Protein AF-A0A3M4KF33-F1 (afdb_monomer)

Mean predicted aligned error: 15.15 Å

Nearest PDB structures (foldseek):
  8rms-assembly1_C  TM=2.924E-01  e=6.438E+00  Influenza A virus (A/Zhejiang/DTID-ZJU01/2013(H7N9))

Solvent-accessible surface area (backbone atoms only — not comparable to full-atom values): 8902 Å² total; per-residue (Å²): 143,79,86,82,82,80,78,75,79,82,78,81,77,73,80,77,78,70,79,88,64,75,66,67,61,45,72,37,29,30,44,28,44,34,42,101,87,48,77,48,79,41,70,50,30,78,46,71,71,59,42,52,49,52,42,56,35,38,39,70,75,39,50,72,87,73,27,46,70,43,79,44,82,46,78,46,62,50,94,51,43,72,63,50,51,53,50,20,48,54,44,49,54,49,57,62,70,20,66,82,44,101,49,34,29,57,52,48,34,36,76,69,65,74,45,72,83,79,56,83,90,64,65,76,86,68,79,77,74,78,80,84,84,81,83,85,78,82,90,128

Radius of gyration: 27.41 Å; Cα contacts (8 Å, |Δi|>4): 139; chains: 1; bounding box: 48×82×88 Å

Organism: NCBI:txid192088

Structure (mmCIF, N/CA/C/O backbone):
data_AF-A0A3M4KF33-F1
#
_entry.id   AF-A0A3M4KF33-F1
#
loop_
_atom_site.group_PDB
_atom_site.id
_atom_site.type_symbol
_atom_site.label_atom_id
_atom_site.label_alt_id
_atom_site.label_comp_id
_atom_site.label_asym_id
_atom_site.label_entity_id
_atom_site.label_seq_id
_atom_site.pdbx_PDB_ins_code
_atom_site.Cartn_x
_atom_site.Cartn_y
_atom_site.Cartn_z
_atom_site.occupancy
_atom_site.B_iso_or_equiv
_atom_site.auth_seq_id
_atom_site.auth_comp_id
_atom_site.auth_asym_id
_atom_site.auth_atom_id
_atom_site.pdbx_PDB_model_num
ATOM 1 N N . MET A 1 1 ? 28.035 46.614 -67.527 1.00 44.97 1 MET A N 1
ATOM 2 C CA . MET A 1 1 ? 28.504 45.666 -66.493 1.00 44.97 1 MET A CA 1
ATOM 3 C C . MET A 1 1 ? 27.345 45.396 -65.545 1.00 44.97 1 MET A C 1
ATOM 5 O O . MET A 1 1 ? 26.873 46.342 -64.936 1.00 44.97 1 MET A O 1
ATOM 9 N N . GLN A 1 2 ? 26.842 44.162 -65.471 1.00 47.34 2 GLN A N 1
ATOM 10 C CA . GLN A 1 2 ? 25.855 43.744 -64.465 1.00 47.34 2 GLN A CA 1
ATOM 11 C C . GLN A 1 2 ? 26.484 42.653 -63.585 1.00 47.34 2 GLN A C 1
ATOM 13 O O . GLN A 1 2 ? 27.138 41.766 -64.140 1.00 47.34 2 GLN A O 1
ATOM 18 N N . PRO A 1 3 ? 26.319 42.686 -62.251 1.00 53.03 3 PRO A N 1
ATOM 19 C CA . PRO A 1 3 ? 26.840 41.638 -61.388 1.00 53.03 3 PRO A CA 1
ATOM 20 C C . PRO A 1 3 ? 25.896 40.428 -61.418 1.00 53.03 3 PRO A C 1
ATOM 22 O O . PRO A 1 3 ? 24.706 40.540 -61.123 1.00 53.03 3 PRO A O 1
ATOM 25 N N . LYS A 1 4 ? 26.425 39.254 -61.781 1.00 49.56 4 LYS A N 1
ATOM 26 C CA . LYS A 1 4 ? 25.720 37.974 -61.636 1.00 49.56 4 LYS A CA 1
ATOM 27 C C . LYS A 1 4 ? 25.663 37.616 -60.153 1.00 49.56 4 LYS A C 1
ATOM 29 O O . LYS A 1 4 ? 26.646 37.139 -59.591 1.00 49.56 4 LYS A O 1
ATOM 34 N N . ASN A 1 5 ? 24.512 37.846 -59.534 1.00 51.75 5 ASN A N 1
ATOM 35 C CA . ASN A 1 5 ? 24.226 37.371 -58.190 1.00 51.75 5 ASN A CA 1
ATOM 36 C C . ASN A 1 5 ? 24.017 35.849 -58.268 1.00 51.75 5 ASN A C 1
ATOM 38 O O . ASN A 1 5 ? 23.002 35.384 -58.781 1.00 51.75 5 ASN A O 1
ATOM 42 N N . THR A 1 6 ? 25.027 35.076 -57.867 1.00 51.59 6 THR A N 1
ATOM 43 C CA . THR A 1 6 ? 24.954 33.609 -57.835 1.00 51.59 6 THR A CA 1
ATOM 44 C C . THR A 1 6 ? 24.573 33.203 -56.420 1.00 51.59 6 THR A C 1
ATOM 46 O O . THR A 1 6 ? 25.426 33.102 -55.544 1.00 51.59 6 THR A O 1
ATOM 49 N N . THR A 1 7 ? 23.277 33.028 -56.177 1.00 56.62 7 THR A N 1
ATOM 50 C CA . THR A 1 7 ? 22.774 32.468 -54.921 1.00 56.62 7 THR A CA 1
ATOM 51 C C . THR A 1 7 ? 22.928 30.951 -54.989 1.00 56.62 7 THR A C 1
ATOM 53 O O . THR A 1 7 ? 22.302 30.301 -55.825 1.00 56.62 7 THR A O 1
ATOM 56 N N . ALA A 1 8 ? 23.801 30.384 -54.155 1.00 64.25 8 ALA A N 1
ATOM 57 C CA . ALA A 1 8 ? 23.901 28.935 -54.001 1.00 64.25 8 ALA A CA 1
ATOM 58 C C . ALA A 1 8 ? 22.576 28.373 -53.439 1.00 64.25 8 ALA A C 1
ATOM 60 O O . ALA A 1 8 ? 21.935 29.050 -52.629 1.00 64.25 8 ALA A O 1
ATOM 61 N N . PRO A 1 9 ? 22.142 27.167 -53.853 1.00 59.78 9 PRO A N 1
ATOM 62 C CA . PRO A 1 9 ? 20.933 26.559 -53.312 1.00 59.78 9 PRO A CA 1
ATOM 63 C C . PRO A 1 9 ? 21.110 26.274 -51.811 1.00 59.78 9 PRO A C 1
ATOM 65 O O . PRO A 1 9 ? 22.225 25.970 -51.376 1.00 59.78 9 PRO A O 1
ATOM 68 N N . PRO A 1 10 ? 20.038 26.376 -51.006 1.00 60.50 10 PRO A N 1
ATOM 69 C CA . PRO A 1 10 ? 20.121 26.108 -49.580 1.00 60.50 10 PRO A CA 1
ATOM 70 C C . PRO A 1 10 ? 20.516 24.644 -49.378 1.00 60.50 10 PRO A C 1
ATOM 72 O O . PRO A 1 10 ? 19.883 23.737 -49.918 1.00 60.50 10 PRO A O 1
ATOM 75 N N . VAL A 1 11 ? 21.586 24.423 -48.616 1.00 64.12 11 VAL A N 1
ATOM 76 C CA . VAL A 1 11 ? 21.973 23.088 -48.155 1.00 64.12 11 VAL A CA 1
ATOM 77 C C . VAL A 1 11 ? 20.801 22.542 -47.346 1.00 64.12 11 VAL A C 1
ATOM 79 O O . VAL A 1 11 ? 20.365 23.178 -46.386 1.00 64.12 11 VAL A O 1
ATOM 82 N N . ALA A 1 12 ? 20.266 21.392 -47.753 1.00 61.16 12 ALA A N 1
ATOM 83 C CA . ALA A 1 12 ? 19.265 20.688 -46.972 1.00 61.16 12 ALA A CA 1
ATOM 84 C C . ALA A 1 12 ? 19.880 20.355 -45.605 1.00 61.16 12 ALA A C 1
ATOM 86 O O . ALA A 1 12 ? 20.828 19.578 -45.519 1.00 61.16 12 ALA A O 1
ATOM 87 N N . GLN A 1 13 ? 19.380 20.987 -44.543 1.00 58.91 13 GLN A N 1
ATOM 88 C CA . GLN A 1 13 ? 19.655 20.528 -43.188 1.00 58.91 13 GLN A CA 1
ATOM 89 C C . GLN A 1 13 ? 18.923 19.202 -43.013 1.00 58.91 13 GLN A C 1
ATOM 91 O O . GLN A 1 13 ? 17.691 19.172 -42.999 1.00 58.91 13 GLN A O 1
ATOM 96 N N . GLU A 1 14 ? 19.670 18.106 -42.903 1.00 56.94 14 GLU A N 1
ATOM 97 C CA . GLU A 1 14 ? 19.087 16.864 -42.411 1.00 56.94 14 GLU A CA 1
ATOM 98 C C . GLU A 1 14 ? 18.581 17.106 -40.980 1.00 56.94 14 GLU A C 1
ATOM 100 O O . GLU A 1 14 ? 19.265 17.786 -40.201 1.00 56.94 14 GLU A O 1
ATOM 105 N N . PRO A 1 15 ? 17.376 16.623 -40.620 1.00 52.81 15 PRO A N 1
ATOM 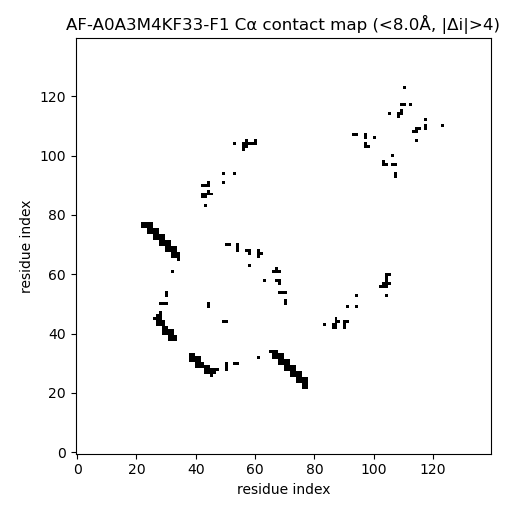106 C CA . PRO A 1 15 ? 16.880 16.771 -39.263 1.00 52.81 15 PRO A CA 1
ATOM 107 C C . PRO A 1 15 ? 17.901 16.133 -38.325 1.00 52.81 15 PRO A C 1
ATOM 109 O O . PRO A 1 15 ? 18.218 14.955 -38.479 1.00 52.81 15 PRO A O 1
ATOM 112 N N . SER A 1 16 ? 18.432 16.899 -37.366 1.00 57.28 16 SER A N 1
ATOM 113 C CA . SER A 1 16 ? 19.257 16.314 -36.312 1.00 57.28 16 SER A CA 1
ATOM 114 C C . SER A 1 16 ? 18.450 15.200 -35.658 1.00 57.28 16 SER A C 1
ATOM 116 O O . SER A 1 16 ? 17.353 15.456 -35.157 1.00 57.28 16 SER A O 1
ATOM 118 N N . GLU A 1 17 ? 18.972 13.973 -35.716 1.00 53.41 17 GLU A N 1
ATOM 119 C CA . GLU A 1 17 ? 18.393 12.825 -35.035 1.00 53.41 17 GLU A CA 1
ATOM 120 C C . GLU A 1 17 ? 18.163 13.219 -33.575 1.00 53.41 17 GLU A C 1
ATOM 122 O O . GLU A 1 17 ? 19.103 13.412 -32.801 1.00 53.41 17 GLU A O 1
ATOM 127 N N . ILE A 1 18 ? 16.893 13.405 -33.209 1.00 56.59 18 ILE A N 1
ATOM 128 C CA . ILE A 1 18 ? 16.492 13.535 -31.812 1.00 56.59 18 ILE A CA 1
ATOM 129 C C . ILE A 1 18 ? 17.071 12.292 -31.134 1.00 56.59 18 ILE A C 1
ATOM 131 O O . ILE A 1 18 ? 16.812 11.195 -31.640 1.00 56.59 18 ILE A O 1
ATOM 135 N N . PRO A 1 19 ? 17.862 12.405 -30.050 1.00 52.97 19 PRO A N 1
ATOM 136 C CA . PRO A 1 19 ? 18.398 11.234 -29.379 1.00 52.97 19 PRO A CA 1
ATOM 137 C C . PRO A 1 19 ? 17.236 10.311 -29.006 1.00 52.97 19 PRO A C 1
ATOM 139 O O . PRO A 1 19 ? 16.489 10.575 -28.066 1.00 52.97 19 PRO A O 1
ATOM 142 N N . ASN A 1 20 ? 17.056 9.234 -29.772 1.00 50.56 20 ASN A N 1
ATOM 143 C CA . ASN A 1 20 ? 15.999 8.240 -29.601 1.00 50.56 20 ASN A CA 1
ATOM 144 C C . ASN A 1 20 ? 16.350 7.312 -28.434 1.00 50.56 20 ASN A C 1
ATOM 146 O O . ASN A 1 20 ? 16.439 6.093 -28.551 1.00 50.56 20 ASN A O 1
ATOM 150 N N . LYS A 1 21 ? 16.565 7.908 -27.270 1.00 48.72 21 LYS A N 1
ATOM 151 C CA . LYS A 1 21 ? 16.423 7.237 -25.993 1.00 48.72 21 LYS A CA 1
ATOM 152 C C . LYS A 1 21 ? 15.461 8.086 -25.196 1.00 48.72 21 LYS A C 1
ATOM 154 O O . LYS A 1 21 ? 15.871 8.820 -24.310 1.00 48.72 21 LYS A O 1
ATOM 159 N N . ILE A 1 22 ? 14.174 7.982 -25.528 1.00 48.69 22 ILE A N 1
ATOM 160 C CA . ILE A 1 22 ? 13.151 8.185 -24.505 1.00 48.69 22 ILE A CA 1
ATOM 161 C C . ILE A 1 22 ? 13.512 7.140 -23.442 1.00 48.69 22 ILE A C 1
ATOM 163 O O . ILE A 1 22 ? 13.442 5.944 -23.755 1.00 48.69 22 ILE A O 1
ATOM 167 N N . PRO A 1 23 ? 14.010 7.532 -22.254 1.00 54.72 23 PRO A N 1
ATOM 168 C CA . PRO A 1 23 ? 14.230 6.552 -21.209 1.00 54.72 23 PRO A CA 1
ATO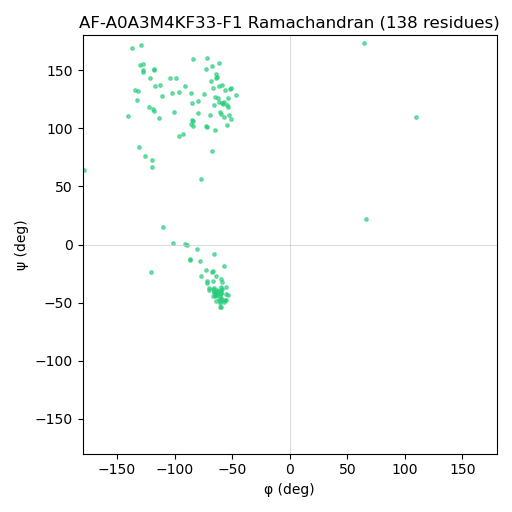M 169 C C . PRO A 1 23 ? 12.886 5.863 -20.995 1.00 54.72 23 PRO A C 1
ATOM 171 O O . PRO A 1 23 ? 11.842 6.514 -21.033 1.00 54.72 23 PRO A O 1
ATOM 174 N N . SER A 1 24 ? 12.885 4.531 -20.926 1.00 59.47 24 SER A N 1
ATOM 175 C CA . SER A 1 24 ? 11.653 3.748 -20.860 1.00 59.47 24 SER A CA 1
ATOM 176 C C . SER A 1 24 ? 10.958 4.019 -19.524 1.00 59.47 24 SER A C 1
ATOM 178 O O . SER A 1 24 ? 11.128 3.261 -18.565 1.00 59.47 24 SER A O 1
ATOM 180 N N . ALA A 1 25 ? 10.237 5.132 -19.446 1.00 71.31 25 ALA A N 1
ATOM 181 C CA . ALA A 1 25 ? 9.488 5.529 -18.280 1.00 71.31 25 ALA A CA 1
ATOM 182 C C . ALA A 1 25 ? 8.358 4.522 -18.088 1.00 71.31 25 ALA A C 1
ATOM 184 O O . ALA A 1 25 ? 7.684 4.126 -19.043 1.00 71.31 25 ALA A O 1
ATOM 185 N N . P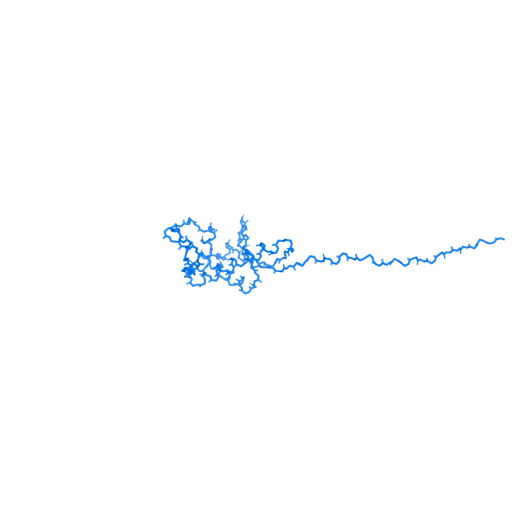HE A 1 26 ? 8.162 4.080 -16.852 1.00 83.31 26 PHE A N 1
ATOM 186 C CA . PHE A 1 26 ? 7.065 3.186 -16.506 1.00 83.31 26 PHE A CA 1
ATOM 187 C C . PHE A 1 26 ? 6.138 3.859 -15.499 1.00 83.31 26 PHE A C 1
ATOM 189 O O . PHE A 1 26 ? 6.555 4.703 -14.702 1.00 83.31 26 PHE A O 1
ATOM 196 N N . ILE A 1 27 ? 4.863 3.478 -15.558 1.00 89.00 27 ILE A N 1
ATOM 197 C CA . ILE A 1 27 ? 3.832 3.986 -14.658 1.00 89.00 27 ILE A CA 1
ATOM 198 C C . ILE A 1 27 ? 3.741 3.084 -13.432 1.00 89.00 27 ILE A C 1
ATOM 200 O O . ILE A 1 27 ? 3.728 1.858 -13.543 1.00 89.00 27 ILE A O 1
ATOM 204 N N . TYR A 1 28 ? 3.637 3.701 -12.264 1.00 92.31 28 TYR A N 1
ATOM 205 C CA . TYR A 1 28 ? 3.348 3.032 -11.007 1.00 92.31 28 TYR A CA 1
ATOM 206 C C . TYR A 1 28 ? 2.325 3.825 -10.204 1.00 92.31 28 TYR A C 1
ATOM 208 O O . TYR A 1 28 ? 1.999 4.965 -10.530 1.00 92.31 28 TYR A O 1
ATOM 216 N N . TYR A 1 29 ? 1.820 3.210 -9.145 1.00 95.12 29 TYR A N 1
ATOM 217 C CA . TYR A 1 29 ? 0.861 3.811 -8.239 1.00 95.12 29 TYR A CA 1
ATOM 218 C C . TYR A 1 29 ? 1.431 3.910 -6.827 1.00 95.12 29 TYR A C 1
ATOM 220 O O . TYR A 1 29 ? 2.239 3.072 -6.419 1.00 95.12 29 TYR A O 1
ATOM 228 N N . THR A 1 30 ? 0.976 4.901 -6.069 1.00 95.38 30 THR A N 1
ATOM 229 C CA . THR A 1 30 ? 1.131 4.958 -4.608 1.00 95.38 30 THR A CA 1
ATOM 230 C C . THR A 1 30 ? -0.231 5.181 -3.968 1.00 95.38 30 THR A C 1
ATOM 232 O O . THR A 1 30 ? -1.149 5.699 -4.608 1.00 95.38 30 THR A O 1
ATOM 235 N N . VAL A 1 31 ? -0.371 4.766 -2.711 1.00 95.69 31 VAL A N 1
ATOM 236 C CA . VAL A 1 31 ? -1.520 5.120 -1.873 1.00 95.69 31 VAL A CA 1
ATOM 237 C C . VAL A 1 31 ? -1.001 6.010 -0.757 1.00 95.69 31 VAL A C 1
ATOM 239 O O . VAL A 1 31 ? -0.259 5.553 0.110 1.00 95.69 31 VAL A O 1
ATOM 242 N N . ASP A 1 32 ? -1.349 7.287 -0.828 1.00 92.94 32 ASP A N 1
ATOM 243 C CA . ASP A 1 32 ? -0.902 8.314 0.102 1.00 92.94 32 ASP A CA 1
ATOM 244 C C . ASP A 1 32 ? -1.985 8.572 1.150 1.00 92.94 32 ASP A C 1
ATOM 246 O O . ASP A 1 32 ? -3.171 8.607 0.821 1.00 92.94 32 ASP A O 1
ATOM 250 N N . VAL A 1 33 ? -1.572 8.831 2.389 1.00 89.50 33 VAL A N 1
ATOM 251 C CA . VAL A 1 33 ? -2.456 9.328 3.451 1.00 89.50 33 VAL A CA 1
ATOM 252 C C . VAL A 1 33 ? -2.067 10.766 3.757 1.00 89.50 33 VAL A C 1
ATOM 254 O O . VAL A 1 33 ? -0.893 11.080 3.983 1.00 89.50 33 VAL A O 1
ATOM 257 N N . ARG A 1 34 ? -3.051 11.660 3.736 1.00 86.12 34 ARG A N 1
ATOM 258 C CA . ARG A 1 34 ? -2.865 13.092 3.941 1.00 86.12 34 ARG A CA 1
ATOM 259 C C . ARG A 1 34 ? -3.677 13.591 5.118 1.00 86.12 34 ARG A C 1
ATOM 261 O O . ARG A 1 34 ? -4.817 13.195 5.337 1.00 86.12 34 ARG A O 1
ATOM 268 N N . THR A 1 35 ? -3.072 14.525 5.828 1.00 79.75 35 THR A N 1
ATOM 269 C CA . THR A 1 35 ? -3.716 15.426 6.776 1.00 79.75 35 THR A CA 1
ATOM 270 C C . THR A 1 35 ? -3.288 16.854 6.432 1.00 79.75 35 THR A C 1
ATOM 272 O O . THR A 1 35 ? -2.367 17.038 5.629 1.00 79.75 35 THR A O 1
ATOM 275 N N . PRO A 1 36 ? -3.879 17.885 7.056 1.00 71.69 36 PRO A N 1
ATOM 276 C CA . PRO A 1 36 ? -3.425 19.264 6.871 1.00 71.69 36 PRO A CA 1
ATOM 277 C C . PRO A 1 36 ? -1.946 19.506 7.222 1.00 71.69 36 PRO A C 1
ATOM 279 O O . PRO A 1 36 ? -1.387 20.515 6.807 1.00 71.69 36 PRO A O 1
ATOM 282 N N . VAL A 1 37 ? -1.315 18.610 7.992 1.00 68.31 37 VAL A N 1
ATOM 283 C CA . VAL A 1 37 ? 0.038 18.809 8.545 1.00 68.31 37 VAL A CA 1
ATOM 284 C C . VAL A 1 37 ? 1.028 17.734 8.081 1.00 68.31 37 VAL A C 1
ATOM 286 O O . VAL A 1 37 ? 2.232 17.968 8.060 1.00 68.31 37 VAL A O 1
ATOM 289 N N . ILE A 1 38 ? 0.546 16.551 7.691 1.00 69.19 38 ILE A N 1
ATOM 290 C CA . ILE A 1 38 ? 1.376 15.383 7.374 1.00 69.19 38 ILE A CA 1
ATOM 291 C C . ILE A 1 38 ? 0.936 14.789 6.037 1.00 69.19 38 ILE A C 1
ATOM 293 O O . ILE A 1 38 ? -0.246 14.519 5.827 1.00 69.19 38 ILE A O 1
ATOM 297 N N . ARG A 1 39 ? 1.908 14.516 5.161 1.00 77.94 39 ARG A N 1
ATOM 298 C CA . ARG A 1 39 ? 1.729 13.687 3.966 1.00 77.94 39 ARG A CA 1
ATOM 299 C C . ARG A 1 39 ? 2.621 12.460 4.064 1.00 77.94 39 ARG A C 1
ATOM 301 O O . ARG A 1 39 ? 3.842 12.570 4.000 1.00 77.94 39 ARG A O 1
ATOM 308 N N . GLN A 1 40 ? 2.001 11.296 4.155 1.00 81.75 40 GLN A N 1
ATOM 309 C CA . GLN A 1 40 ? 2.687 10.015 4.138 1.00 81.75 40 GLN A CA 1
ATOM 310 C C . GLN A 1 40 ? 2.563 9.412 2.742 1.00 81.75 40 GLN A C 1
ATOM 312 O O . GLN A 1 40 ? 1.463 9.113 2.282 1.00 81.75 40 GLN A O 1
ATOM 317 N N . THR A 1 41 ? 3.697 9.294 2.051 1.00 83.19 41 THR A N 1
ATOM 318 C CA . THR A 1 41 ? 3.740 8.736 0.693 1.00 83.19 41 THR A CA 1
ATOM 319 C C . THR A 1 41 ? 3.840 7.218 0.765 1.00 83.19 41 THR A C 1
ATOM 321 O O . THR A 1 41 ? 4.680 6.687 1.494 1.00 83.19 41 THR A O 1
ATOM 324 N N . GLY A 1 42 ? 2.984 6.528 0.014 1.00 84.62 42 GLY A N 1
ATOM 325 C CA . GLY A 1 42 ? 2.953 5.068 -0.013 1.00 84.62 42 GLY A CA 1
ATOM 326 C C . GLY A 1 42 ? 4.149 4.440 -0.735 1.00 84.62 42 GLY A C 1
ATOM 327 O O . GLY A 1 42 ? 4.822 5.065 -1.556 1.00 84.62 42 GLY A O 1
ATOM 328 N N . LEU A 1 43 ? 4.389 3.157 -0.460 1.00 92.00 43 LEU A N 1
ATOM 329 C CA . LEU A 1 43 ? 5.329 2.343 -1.230 1.00 92.00 43 LEU A CA 1
ATOM 330 C C . LEU A 1 43 ? 4.810 2.110 -2.662 1.00 92.00 43 LEU A C 1
ATOM 332 O O . LEU A 1 43 ? 3.597 2.111 -2.889 1.00 92.00 43 LEU A O 1
ATOM 336 N N . PRO A 1 44 ? 5.706 1.886 -3.639 1.00 94.38 44 PRO A N 1
ATOM 337 C CA . PRO A 1 44 ? 5.308 1.706 -5.028 1.00 94.38 44 PRO A CA 1
ATOM 338 C C . PRO A 1 44 ? 4.447 0.456 -5.246 1.00 94.38 44 PRO A C 1
ATOM 340 O O . PRO A 1 44 ? 4.693 -0.599 -4.658 1.00 94.38 44 PRO A O 1
ATOM 343 N N . ILE A 1 45 ? 3.469 0.567 -6.144 1.00 95.56 45 ILE A N 1
ATOM 344 C CA . ILE A 1 45 ? 2.563 -0.505 -6.564 1.00 95.56 45 ILE A CA 1
ATOM 345 C C . ILE A 1 45 ? 2.496 -0.518 -8.093 1.00 95.56 45 ILE A C 1
ATOM 347 O O . ILE A 1 45 ? 2.147 0.478 -8.717 1.00 95.56 45 ILE A O 1
ATOM 351 N N . LEU A 1 46 ? 2.796 -1.656 -8.717 1.00 94.25 46 LEU A N 1
ATOM 352 C CA . LEU A 1 46 ? 2.784 -1.786 -10.183 1.00 94.25 46 LEU A CA 1
ATOM 353 C C . LEU A 1 46 ? 1.405 -2.150 -10.759 1.00 94.25 46 LEU A C 1
ATOM 355 O O . LEU A 1 46 ? 1.193 -2.056 -11.963 1.00 94.25 46 LEU A O 1
ATOM 359 N N . VAL A 1 47 ? 0.457 -2.566 -9.914 1.00 93.88 47 VAL A N 1
ATOM 360 C CA . VAL A 1 47 ? -0.866 -3.048 -10.335 1.00 93.88 47 VAL A CA 1
ATOM 361 C C . VAL A 1 47 ? -1.960 -2.157 -9.754 1.00 93.88 47 VAL A C 1
ATOM 363 O O . VAL A 1 47 ? -2.157 -2.125 -8.542 1.00 93.88 47 VAL A O 1
ATOM 366 N N . LYS A 1 48 ? -2.728 -1.483 -10.619 1.00 95.12 48 LYS A N 1
ATOM 367 C CA . LYS A 1 48 ? -3.790 -0.551 -10.200 1.00 95.12 48 LYS A CA 1
ATOM 368 C C . LYS A 1 48 ? -4.819 -1.189 -9.262 1.00 95.12 48 LYS A C 1
ATOM 370 O O . LYS A 1 48 ? -5.199 -0.572 -8.277 1.00 95.12 48 LYS A O 1
ATOM 375 N N . ALA A 1 49 ? -5.248 -2.421 -9.544 1.00 96.38 49 ALA A N 1
ATOM 376 C CA . ALA A 1 49 ? -6.219 -3.128 -8.705 1.00 96.38 49 ALA A CA 1
ATOM 377 C C . ALA A 1 49 ? -5.719 -3.309 -7.260 1.00 96.38 49 ALA A C 1
ATOM 379 O O . ALA A 1 49 ? -6.487 -3.146 -6.320 1.00 96.38 49 ALA A O 1
ATOM 380 N N . LEU A 1 50 ? -4.418 -3.554 -7.084 1.00 96.56 50 LEU A N 1
ATOM 381 C CA . LEU A 1 50 ? -3.807 -3.685 -5.764 1.00 96.56 50 LEU A CA 1
ATOM 382 C C . LEU A 1 50 ? -3.714 -2.336 -5.034 1.00 96.56 50 LEU A C 1
ATOM 384 O O . LEU A 1 50 ? -3.875 -2.278 -3.821 1.00 96.56 50 LEU A O 1
ATOM 388 N N . ALA A 1 51 ? -3.509 -1.239 -5.772 1.00 97.19 51 ALA A N 1
ATOM 389 C CA . ALA A 1 51 ? -3.564 0.107 -5.202 1.00 97.19 51 ALA A CA 1
ATOM 390 C C . ALA A 1 51 ? -4.981 0.470 -4.732 1.00 97.19 51 ALA A C 1
ATOM 392 O O . ALA A 1 51 ? -5.134 1.085 -3.683 1.00 97.19 51 ALA A O 1
ATOM 393 N N . VAL A 1 52 ? -6.017 0.057 -5.472 1.00 97.81 52 VAL A N 1
ATOM 394 C CA . VAL A 1 52 ? -7.421 0.225 -5.053 1.00 97.81 52 VAL A CA 1
ATOM 395 C C . VAL A 1 52 ? -7.713 -0.568 -3.785 1.00 97.81 52 VAL A C 1
ATOM 397 O O . VAL A 1 52 ? -8.340 -0.050 -2.869 1.00 97.81 52 VAL A O 1
ATOM 400 N N . GLU A 1 53 ? -7.230 -1.801 -3.704 1.00 96.94 53 GLU A N 1
ATOM 401 C CA . GLU A 1 53 ? -7.401 -2.633 -2.518 1.00 96.94 53 GLU A CA 1
ATOM 402 C C . GLU A 1 53 ? -6.758 -2.008 -1.275 1.00 96.94 53 GLU A C 1
ATOM 404 O O . GLU A 1 53 ? -7.419 -1.858 -0.248 1.00 96.94 53 GLU A O 1
ATOM 409 N N . LEU A 1 54 ? -5.500 -1.564 -1.387 1.00 96.75 54 LEU A N 1
ATOM 410 C CA . LEU A 1 54 ? -4.820 -0.883 -0.288 1.00 96.75 54 LEU A CA 1
ATOM 411 C C . LEU A 1 54 ? -5.515 0.436 0.076 1.00 96.75 54 LEU A C 1
ATOM 413 O O . LEU A 1 54 ? -5.650 0.748 1.254 1.00 96.75 54 LEU A O 1
ATOM 417 N N . TYR A 1 55 ? -5.999 1.193 -0.911 1.00 96.88 55 TYR A N 1
ATOM 418 C CA . TYR A 1 55 ? -6.801 2.392 -0.669 1.00 96.88 55 TYR A CA 1
ATOM 419 C C . TYR A 1 55 ? -8.036 2.088 0.182 1.00 96.88 55 TYR A C 1
ATOM 421 O O . TYR A 1 55 ? -8.277 2.790 1.161 1.00 96.88 55 TYR A O 1
ATOM 429 N N . LEU A 1 56 ? -8.794 1.038 -0.142 1.00 96.50 56 LEU A N 1
ATOM 430 C CA . LEU A 1 56 ? -9.988 0.671 0.621 1.00 96.50 56 LEU A CA 1
ATOM 431 C C . LEU A 1 56 ? -9.626 0.250 2.048 1.00 96.50 56 LEU A C 1
ATOM 433 O O . LEU A 1 56 ? -10.255 0.717 2.995 1.00 96.50 56 LEU A O 1
ATOM 437 N N . ALA A 1 57 ? -8.57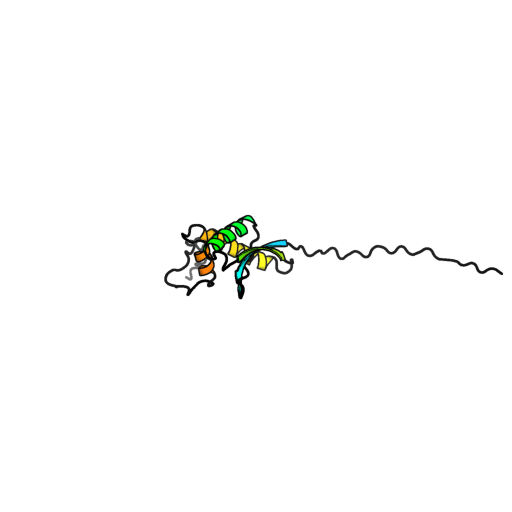9 -0.564 2.202 1.00 95.25 57 ALA A N 1
ATOM 438 C CA . ALA A 1 57 ? -8.091 -1.002 3.505 1.00 95.25 57 ALA A CA 1
ATOM 439 C C . ALA A 1 57 ? -7.654 0.180 4.388 1.00 95.25 57 ALA A C 1
ATOM 441 O O . ALA A 1 57 ? -8.044 0.259 5.550 1.00 95.25 57 ALA A O 1
ATOM 442 N N . LEU A 1 58 ? -6.888 1.126 3.837 1.00 93.00 58 LEU A N 1
ATOM 443 C CA . LEU A 1 58 ? -6.428 2.309 4.569 1.00 93.00 58 LEU A CA 1
ATOM 444 C C . LEU A 1 58 ? -7.552 3.317 4.829 1.00 93.00 58 LEU A C 1
ATOM 446 O O . LEU A 1 58 ? -7.533 3.982 5.859 1.00 93.00 58 LEU A O 1
ATOM 450 N N . SER A 1 59 ? -8.549 3.423 3.948 1.00 93.88 59 SER A N 1
ATOM 451 C CA . SER A 1 59 ? -9.670 4.360 4.133 1.00 93.88 59 SER A CA 1
ATOM 452 C C . SER A 1 59 ? -10.529 4.031 5.358 1.00 93.88 59 SER A C 1
ATOM 454 O O . SER A 1 59 ? -11.133 4.931 5.936 1.00 93.88 59 SER A O 1
ATOM 456 N N . VAL A 1 60 ? -10.571 2.761 5.775 1.00 91.44 60 VAL A N 1
ATOM 457 C CA . VAL A 1 60 ? -11.240 2.342 7.020 1.00 91.44 60 VAL A CA 1
ATOM 458 C C . VAL A 1 60 ? -10.470 2.830 8.251 1.00 91.44 60 VAL A C 1
ATOM 460 O O . VAL A 1 60 ? -11.076 3.280 9.220 1.00 91.44 60 VAL A O 1
ATOM 463 N N . GLU A 1 61 ? -9.139 2.778 8.198 1.00 88.88 61 GLU A N 1
ATOM 464 C CA . GLU A 1 61 ? -8.255 3.196 9.295 1.00 88.88 61 GLU A CA 1
ATOM 465 C C . GLU A 1 61 ? -8.120 4.720 9.400 1.00 88.88 61 GLU A C 1
ATOM 467 O O . GLU A 1 61 ? -7.907 5.269 10.482 1.00 88.88 61 GLU A O 1
ATOM 472 N N . PHE A 1 62 ? -8.289 5.411 8.273 1.00 88.19 62 PHE A N 1
ATOM 473 C CA . PHE A 1 62 ? -8.170 6.857 8.141 1.00 88.19 62 PHE A CA 1
ATOM 474 C C . PHE A 1 62 ? -9.487 7.475 7.649 1.00 88.19 62 PHE A C 1
ATOM 476 O O . PHE A 1 62 ? -9.582 7.907 6.496 1.00 88.19 62 PHE A O 1
ATOM 483 N N . PRO A 1 63 ? -10.520 7.538 8.508 1.00 83.56 63 PRO A N 1
ATOM 484 C CA . PRO A 1 63 ? -11.825 8.036 8.111 1.00 83.56 63 PRO A CA 1
ATOM 485 C C . PRO A 1 63 ? -11.808 9.544 7.822 1.00 83.56 63 PRO A C 1
ATOM 487 O O . PRO A 1 63 ? -11.219 10.359 8.547 1.00 83.56 63 PRO A O 1
ATOM 490 N N . ALA A 1 64 ? -12.538 9.922 6.776 1.00 83.00 64 ALA A N 1
ATOM 491 C CA . ALA A 1 64 ? -12.830 11.311 6.448 1.00 83.00 64 ALA A CA 1
ATOM 492 C C . ALA A 1 64 ? -13.636 12.008 7.574 1.00 83.00 64 ALA A C 1
ATOM 494 O O . ALA A 1 64 ? -14.336 11.343 8.342 1.00 83.00 64 ALA A O 1
ATOM 495 N N . PRO A 1 65 ? -13.580 13.351 7.690 1.00 81.56 65 PRO A N 1
ATOM 496 C CA . PRO A 1 65 ? -12.807 14.289 6.867 1.00 81.56 65 PRO A CA 1
ATOM 497 C C . PRO A 1 65 ? -11.402 14.574 7.417 1.00 81.56 65 PRO A C 1
ATOM 499 O O . PRO A 1 65 ? -10.679 15.392 6.858 1.00 81.56 65 PRO A O 1
ATOM 502 N N . LYS A 1 66 ? -11.022 13.958 8.544 1.00 80.25 66 LYS A N 1
ATOM 503 C CA . LYS A 1 66 ? -9.744 14.242 9.219 1.00 80.25 66 LYS A CA 1
ATOM 504 C C . LYS A 1 66 ? -8.538 13.804 8.389 1.00 80.25 66 LYS A C 1
ATOM 506 O O . LYS A 1 66 ? -7.478 14.421 8.480 1.00 80.25 66 LYS A O 1
ATOM 511 N N . PHE A 1 67 ? -8.723 12.751 7.605 1.00 86.44 67 PHE A N 1
ATOM 512 C CA . PHE A 1 67 ? -7.714 12.174 6.739 1.00 86.44 67 PHE A CA 1
ATOM 513 C C . PHE A 1 67 ? -8.254 12.062 5.317 1.00 86.44 67 PHE A C 1
ATOM 515 O O . PHE A 1 67 ? -9.448 11.847 5.104 1.00 86.44 67 PHE A O 1
ATOM 522 N N . GLU A 1 68 ? -7.352 12.182 4.353 1.00 90.44 68 GLU A N 1
ATOM 523 C CA . GLU A 1 68 ? -7.621 11.944 2.942 1.00 90.44 68 GLU A CA 1
ATOM 524 C C . GLU A 1 68 ? -6.671 10.850 2.449 1.00 90.44 68 GLU A C 1
ATOM 526 O O . GLU A 1 68 ? -5.450 11.008 2.492 1.00 90.44 68 GLU A O 1
ATOM 531 N N . VAL A 1 69 ? -7.227 9.729 1.991 1.00 93.62 69 VAL A N 1
ATOM 532 C CA . VAL A 1 69 ? -6.459 8.659 1.344 1.00 93.62 69 VAL A CA 1
ATOM 533 C C . VAL A 1 69 ? -6.560 8.859 -0.167 1.00 93.62 69 VAL A C 1
ATOM 535 O O . VAL A 1 69 ? -7.653 9.063 -0.688 1.00 93.62 69 VAL A O 1
ATOM 538 N N . ILE A 1 70 ? -5.439 8.833 -0.890 1.00 94.69 70 ILE A N 1
ATOM 539 C CA . ILE A 1 70 ? -5.403 9.129 -2.330 1.00 94.69 70 ILE A CA 1
ATOM 540 C C . ILE A 1 70 ? -4.563 8.093 -3.060 1.00 94.69 70 ILE A C 1
ATOM 542 O O . ILE A 1 70 ? -3.422 7.835 -2.689 1.00 94.69 70 ILE A O 1
ATOM 546 N N . ILE A 1 71 ? -5.090 7.572 -4.167 1.00 96.25 71 ILE A N 1
ATOM 547 C CA . ILE A 1 71 ? -4.286 6.824 -5.134 1.00 96.25 71 ILE A CA 1
ATOM 548 C C . ILE A 1 71 ? -3.634 7.818 -6.093 1.00 96.25 71 ILE A C 1
ATOM 550 O O . I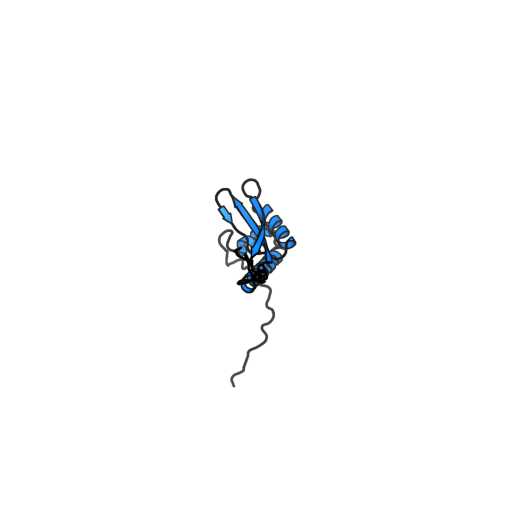LE A 1 71 ? -4.328 8.557 -6.792 1.00 96.25 71 ILE A O 1
ATOM 554 N N . GLN A 1 72 ? -2.309 7.812 -6.167 1.00 94.75 72 GLN A N 1
ATOM 555 C CA . GLN A 1 72 ? -1.562 8.597 -7.145 1.00 94.75 72 GLN A CA 1
ATOM 556 C C . GLN A 1 72 ? -1.043 7.704 -8.265 1.00 94.75 72 GLN A C 1
ATOM 558 O O . GLN A 1 72 ? -0.640 6.573 -8.014 1.00 94.75 72 GLN A O 1
ATOM 563 N N . ALA A 1 73 ? -1.037 8.219 -9.496 1.00 92.62 73 ALA A N 1
ATOM 564 C CA . ALA A 1 73 ? -0.308 7.631 -10.614 1.00 92.62 73 ALA A CA 1
ATOM 565 C C . ALA A 1 73 ? 0.978 8.435 -10.838 1.00 92.62 73 ALA A C 1
ATOM 567 O O . ALA A 1 73 ? 0.942 9.663 -10.919 1.00 92.62 73 ALA A O 1
ATOM 568 N N . CYS A 1 74 ? 2.103 7.740 -10.931 1.00 88.81 74 CYS A N 1
ATOM 569 C CA . CYS A 1 74 ? 3.436 8.317 -11.005 1.00 88.81 74 CYS A CA 1
ATOM 570 C C . CYS A 1 74 ? 4.209 7.712 -12.180 1.00 88.81 74 CYS A C 1
ATOM 572 O O . CYS A 1 74 ? 3.945 6.579 -12.583 1.00 88.81 74 CYS A O 1
ATOM 574 N N . ALA A 1 75 ? 5.182 8.455 -12.705 1.00 86.56 75 ALA A N 1
ATOM 575 C CA . ALA A 1 75 ? 6.131 7.975 -13.703 1.00 86.56 75 ALA A CA 1
ATOM 576 C C . ALA A 1 75 ? 7.532 7.911 -13.082 1.00 86.56 75 ALA A C 1
ATOM 578 O O . ALA A 1 75 ? 7.915 8.820 -12.346 1.00 86.56 75 ALA A O 1
ATOM 579 N N . ALA A 1 76 ? 8.277 6.840 -13.354 1.00 81.88 76 ALA A N 1
ATOM 580 C CA . ALA A 1 76 ? 9.665 6.680 -12.923 1.00 81.88 76 ALA A CA 1
ATOM 581 C C . ALA A 1 76 ? 10.570 6.336 -14.106 1.00 81.88 76 ALA A C 1
ATOM 583 O O . ALA A 1 76 ? 10.136 5.681 -15.057 1.00 81.88 76 ALA A O 1
ATOM 584 N N . ASP A 1 77 ? 11.829 6.763 -14.001 1.00 78.69 77 ASP A N 1
ATOM 585 C CA . ASP A 1 77 ? 12.855 6.531 -15.011 1.00 78.69 77 ASP A CA 1
ATOM 586 C C . ASP A 1 77 ? 13.537 5.164 -14.874 1.00 78.69 77 ASP A C 1
ATOM 588 O O . ASP A 1 77 ? 13.501 4.503 -13.831 1.00 78.69 77 ASP A O 1
ATOM 592 N N . ALA A 1 78 ? 14.156 4.723 -15.970 1.00 66.25 78 ALA A N 1
ATOM 593 C CA . ALA A 1 78 ? 14.668 3.363 -16.116 1.00 66.25 78 ALA A CA 1
ATOM 594 C C . ALA A 1 78 ? 15.929 3.057 -15.286 1.00 66.25 78 ALA A C 1
ATOM 596 O O . ALA A 1 78 ? 16.187 1.879 -15.020 1.00 66.25 78 ALA A O 1
ATOM 597 N N . GLU A 1 79 ? 16.698 4.072 -14.873 1.00 62.72 79 GLU A N 1
ATOM 598 C CA . GLU A 1 79 ? 18.001 3.881 -14.210 1.00 62.72 79 GLU A CA 1
ATOM 599 C C . GLU A 1 79 ? 17.893 3.078 -12.900 1.00 62.72 79 GLU A C 1
ATOM 601 O O . GLU A 1 79 ? 18.765 2.260 -12.611 1.00 62.72 79 GLU A O 1
ATOM 606 N N . ASP A 1 80 ? 16.759 3.165 -12.195 1.00 68.94 80 ASP A N 1
ATOM 607 C CA . ASP A 1 80 ? 16.518 2.464 -10.924 1.00 68.94 80 ASP A CA 1
ATOM 608 C C . ASP A 1 80 ? 15.490 1.324 -11.004 1.00 68.94 80 ASP A C 1
ATOM 610 O O . ASP A 1 80 ? 15.018 0.810 -9.978 1.00 68.94 80 ASP A O 1
ATOM 614 N N . ARG A 1 81 ? 15.144 0.872 -12.215 1.00 81.75 81 ARG A N 1
ATOM 615 C CA . ARG A 1 81 ? 14.026 -0.059 -12.443 1.00 81.75 81 ARG A CA 1
ATOM 616 C C . ARG A 1 81 ? 14.093 -1.335 -11.596 1.00 81.75 81 ARG A C 1
ATOM 618 O O . ARG A 1 81 ? 13.094 -1.720 -11.000 1.00 81.75 81 ARG A O 1
ATOM 625 N N . LYS A 1 82 ? 15.265 -1.967 -11.459 1.00 83.25 82 LYS A N 1
ATOM 626 C CA . LYS A 1 82 ? 15.414 -3.197 -10.647 1.00 83.25 82 LYS A CA 1
ATOM 627 C C . LYS A 1 82 ? 15.178 -2.956 -9.154 1.00 83.25 82 LYS A C 1
ATOM 629 O O . LYS A 1 82 ? 14.564 -3.782 -8.481 1.00 83.25 82 LYS A O 1
ATOM 634 N N . SER A 1 83 ? 15.686 -1.845 -8.621 1.00 83.75 83 SER A N 1
ATOM 635 C CA . SER A 1 83 ? 15.472 -1.464 -7.218 1.00 83.75 83 SER A CA 1
ATOM 636 C C . SER A 1 83 ? 13.996 -1.154 -6.970 1.00 83.75 83 SER A C 1
ATOM 638 O O . SER A 1 83 ? 13.404 -1.584 -5.975 1.00 83.75 83 SER A O 1
ATOM 640 N N . PHE A 1 84 ? 13.374 -0.466 -7.925 1.00 88.25 84 PHE A N 1
ATOM 641 C CA . PHE A 1 84 ? 11.953 -0.176 -7.913 1.00 88.25 84 PHE A CA 1
ATOM 642 C C . PHE A 1 84 ? 11.100 -1.451 -7.916 1.00 88.25 84 PHE A C 1
ATOM 644 O O . PHE A 1 84 ? 10.272 -1.633 -7.025 1.00 88.25 84 PHE A O 1
ATOM 651 N N . GLU A 1 85 ? 11.328 -2.357 -8.868 1.00 90.00 85 GLU A N 1
ATOM 652 C CA . GLU A 1 85 ? 10.588 -3.617 -9.001 1.00 90.00 85 GLU A CA 1
ATOM 653 C C . GLU A 1 85 ? 10.707 -4.473 -7.734 1.00 90.00 85 GLU A C 1
ATOM 655 O O . GLU A 1 85 ? 9.713 -5.038 -7.283 1.00 90.00 85 GLU A O 1
ATOM 660 N N . ARG A 1 86 ? 11.882 -4.500 -7.088 1.00 90.12 86 ARG A N 1
ATOM 661 C CA . ARG A 1 86 ? 12.065 -5.182 -5.795 1.00 90.12 86 ARG A CA 1
ATOM 662 C C . ARG A 1 86 ? 11.190 -4.588 -4.695 1.00 90.12 86 ARG A C 1
ATOM 664 O O . ARG A 1 86 ? 10.544 -5.339 -3.967 1.00 90.12 86 ARG A O 1
ATOM 671 N N . ARG A 1 87 ? 11.156 -3.257 -4.561 1.00 90.94 87 ARG A N 1
ATOM 672 C CA . ARG A 1 87 ? 10.301 -2.582 -3.567 1.00 90.94 87 ARG A CA 1
ATOM 673 C C . ARG A 1 87 ? 8.822 -2.816 -3.856 1.00 90.94 87 ARG A C 1
ATOM 675 O O . ARG A 1 87 ? 8.078 -3.138 -2.936 1.00 90.94 87 ARG A O 1
ATOM 682 N N . ALA A 1 88 ? 8.417 -2.719 -5.120 1.00 92.94 88 ALA A N 1
ATOM 683 C CA . ALA A 1 88 ? 7.039 -2.954 -5.531 1.00 92.94 88 ALA A CA 1
ATOM 684 C C . ALA A 1 88 ? 6.608 -4.415 -5.333 1.00 92.94 88 ALA A C 1
ATOM 686 O O . ALA A 1 88 ? 5.481 -4.662 -4.914 1.00 92.94 88 ALA A O 1
ATOM 687 N N . SER A 1 89 ? 7.502 -5.381 -5.575 1.00 94.56 89 SER A N 1
ATOM 688 C CA . SER A 1 89 ? 7.241 -6.800 -5.310 1.00 94.56 89 SER A CA 1
ATOM 689 C C . SER A 1 89 ? 7.049 -7.059 -3.819 1.00 94.56 89 SER A C 1
ATOM 691 O O . SER A 1 89 ? 6.047 -7.646 -3.436 1.00 94.56 89 SER A O 1
ATOM 693 N N . ARG A 1 90 ? 7.951 -6.553 -2.966 1.00 94.50 90 ARG A N 1
ATOM 694 C CA . ARG A 1 90 ? 7.816 -6.694 -1.506 1.00 94.50 90 ARG A CA 1
ATOM 695 C C . ARG A 1 90 ? 6.531 -6.059 -0.989 1.00 94.50 90 ARG A C 1
ATOM 697 O O . ARG A 1 90 ? 5.855 -6.638 -0.149 1.00 94.50 90 ARG A O 1
ATOM 704 N N . ASN A 1 91 ? 6.189 -4.881 -1.507 1.00 95.50 91 ASN A N 1
ATOM 705 C CA . ASN A 1 91 ? 4.952 -4.207 -1.142 1.00 95.50 91 ASN A CA 1
ATOM 706 C C . ASN A 1 91 ? 3.720 -5.009 -1.584 1.00 95.50 91 ASN A C 1
ATOM 708 O O . ASN A 1 91 ? 2.765 -5.148 -0.829 1.00 95.50 91 ASN A O 1
ATOM 712 N N . LYS A 1 92 ? 3.755 -5.595 -2.787 1.00 96.69 92 LYS A N 1
ATOM 713 C CA . LYS A 1 92 ? 2.692 -6.486 -3.255 1.00 96.69 92 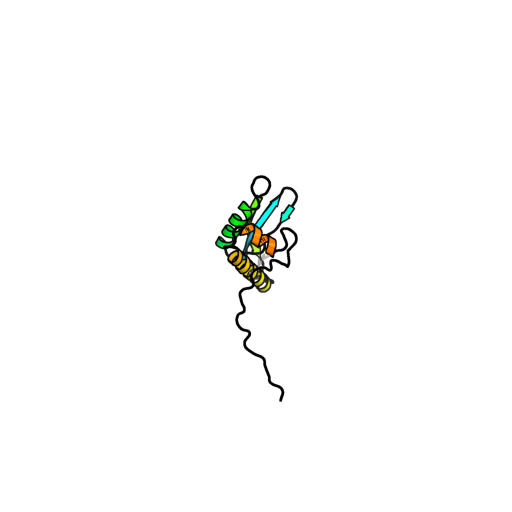LYS A CA 1
ATOM 714 C C . LYS A 1 92 ? 2.491 -7.661 -2.301 1.00 96.69 92 LYS A C 1
ATOM 716 O O . LYS A 1 92 ? 1.354 -7.929 -1.921 1.00 96.69 92 LYS A O 1
ATOM 721 N N . ASP A 1 93 ? 3.571 -8.342 -1.931 1.00 96.50 93 ASP A N 1
ATOM 722 C CA . ASP A 1 93 ? 3.506 -9.502 -1.041 1.00 96.50 93 ASP A CA 1
ATOM 723 C C . ASP A 1 93 ? 2.958 -9.102 0.335 1.00 96.50 93 ASP A C 1
ATOM 725 O O . ASP A 1 93 ? 2.101 -9.795 0.883 1.00 96.50 93 ASP A O 1
ATOM 729 N N . LEU A 1 94 ? 3.366 -7.934 0.842 1.00 95.50 94 LEU A N 1
ATOM 730 C CA . LEU A 1 94 ? 2.850 -7.369 2.084 1.00 95.50 94 LEU A CA 1
ATOM 731 C C . LEU A 1 94 ? 1.334 -7.132 2.018 1.00 95.50 94 LEU A C 1
ATOM 733 O O . LEU A 1 94 ? 0.614 -7.672 2.853 1.00 95.50 94 LEU A O 1
ATOM 737 N N . ILE A 1 95 ? 0.840 -6.401 1.010 1.00 95.88 95 ILE A N 1
ATOM 738 C CA . ILE A 1 95 ? -0.599 -6.119 0.840 1.00 95.88 95 ILE A CA 1
ATOM 739 C C . ILE A 1 95 ? -1.395 -7.427 0.789 1.00 95.88 95 ILE A C 1
ATOM 741 O O . ILE A 1 95 ? -2.382 -7.580 1.506 1.00 95.88 95 ILE A O 1
ATOM 745 N N . ILE A 1 96 ? -0.935 -8.396 -0.010 1.00 95.81 96 ILE A N 1
ATOM 746 C CA . ILE A 1 96 ? -1.602 -9.696 -0.147 1.00 95.81 96 ILE A CA 1
ATOM 747 C C . ILE A 1 96 ? -1.628 -10.442 1.191 1.00 95.81 96 ILE A C 1
ATOM 749 O O . ILE A 1 96 ? -2.665 -10.998 1.548 1.00 95.81 96 ILE A O 1
ATOM 753 N N . SER A 1 97 ? -0.526 -10.430 1.944 1.00 95.50 97 SER A N 1
ATOM 754 C CA . SER A 1 97 ? -0.435 -11.113 3.239 1.00 95.50 97 SER A CA 1
ATOM 755 C C . SER A 1 97 ? -1.344 -10.514 4.321 1.00 95.50 97 SER A C 1
ATOM 757 O O . SER A 1 97 ? -1.696 -11.211 5.268 1.00 95.50 97 SER A O 1
ATOM 759 N N . CYS A 1 98 ? -1.748 -9.247 4.184 1.00 94.31 98 CYS A N 1
ATOM 760 C CA . CYS A 1 98 ? -2.634 -8.566 5.131 1.00 94.31 98 CYS A CA 1
ATOM 761 C C . CYS A 1 98 ? -4.130 -8.784 4.836 1.00 94.31 98 CYS A C 1
ATOM 763 O O . CYS A 1 98 ? -4.959 -8.465 5.683 1.00 94.31 98 CYS A O 1
ATOM 765 N N . ARG A 1 99 ? -4.499 -9.329 3.665 1.00 92.88 99 ARG A N 1
ATOM 766 C CA . ARG A 1 99 ? -5.903 -9.470 3.216 1.00 92.88 99 ARG A CA 1
ATOM 767 C C . ARG A 1 99 ? -6.806 -10.225 4.182 1.00 92.88 99 ARG A C 1
ATOM 769 O O . ARG A 1 99 ? -7.989 -9.921 4.268 1.00 92.88 99 ARG A O 1
ATOM 776 N N . SER A 1 100 ? -6.262 -11.244 4.838 1.00 92.06 100 SER A N 1
ATOM 777 C CA . SER A 1 100 ? -7.004 -12.123 5.741 1.00 92.06 100 SER A CA 1
ATOM 778 C C . SER A 1 100 ? -7.021 -11.633 7.188 1.00 92.06 100 SER A C 1
ATOM 780 O O . SER A 1 100 ? -7.589 -12.315 8.033 1.00 92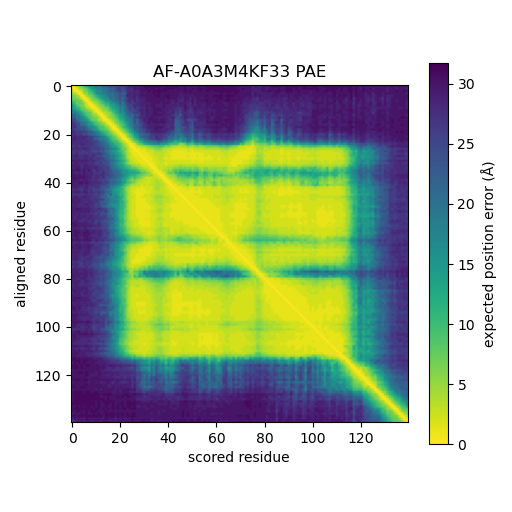.06 100 SER A O 1
ATOM 782 N N . ALA A 1 101 ? -6.373 -10.506 7.496 1.00 93.00 101 ALA A N 1
ATOM 783 C CA . ALA A 1 101 ? -6.426 -9.924 8.830 1.00 93.00 101 ALA A CA 1
ATOM 784 C C . ALA A 1 101 ? -7.799 -9.286 9.082 1.00 93.00 101 ALA A C 1
ATOM 786 O O . ALA A 1 101 ? -8.419 -8.758 8.160 1.00 93.00 101 ALA A O 1
ATOM 787 N N . ASP A 1 102 ? -8.232 -9.248 10.345 1.00 92.38 102 ASP A N 1
ATOM 788 C CA . ASP A 1 102 ? -9.486 -8.586 10.738 1.00 92.38 102 ASP A CA 1
ATOM 789 C C . ASP A 1 102 ? -9.490 -7.093 10.372 1.00 92.38 102 ASP A C 1
ATOM 791 O O . ASP A 1 102 ? -10.524 -6.512 10.043 1.00 92.38 102 ASP A O 1
ATOM 795 N N . ARG A 1 103 ? -8.305 -6.469 10.414 1.00 92.56 103 ARG A N 1
ATOM 796 C CA . ARG A 1 103 ? -8.064 -5.071 10.037 1.00 92.56 103 ARG A CA 1
ATOM 797 C C . ARG A 1 103 ? -6.867 -4.979 9.085 1.00 92.56 103 ARG A C 1
ATOM 799 O O . ARG A 1 103 ? -5.748 -4.713 9.531 1.00 92.56 103 ARG A O 1
ATOM 806 N N . PRO A 1 104 ? -7.072 -5.189 7.771 1.00 94.19 104 PRO A N 1
ATOM 807 C CA . PRO A 1 104 ? -5.978 -5.251 6.799 1.00 94.19 104 PRO A CA 1
ATOM 808 C C . PRO A 1 104 ? -5.130 -3.975 6.735 1.00 94.19 104 PRO A C 1
ATOM 810 O O . PRO A 1 104 ? -3.909 -4.052 6.615 1.00 94.19 104 PRO A O 1
ATOM 813 N N . GLY A 1 105 ? -5.762 -2.799 6.839 1.00 92.06 105 GLY A N 1
ATOM 814 C CA . GLY A 1 105 ? -5.065 -1.511 6.816 1.00 92.06 105 GLY A CA 1
ATOM 815 C C . GLY A 1 105 ? -4.170 -1.315 8.040 1.00 92.06 105 GLY A C 1
ATOM 816 O O . GLY A 1 105 ? -3.017 -0.912 7.897 1.00 92.06 105 GLY A O 1
ATOM 817 N N . TYR A 1 106 ? -4.674 -1.656 9.229 1.00 90.62 106 TYR A N 1
ATOM 818 C CA . TYR A 1 106 ? -3.900 -1.603 10.468 1.00 90.62 106 TYR A CA 1
ATOM 819 C C . TYR A 1 106 ? -2.680 -2.529 10.407 1.00 90.62 106 TYR A C 1
ATOM 821 O O . TYR A 1 106 ? -1.560 -2.081 10.641 1.00 90.62 106 TYR A O 1
ATOM 829 N N . GLU A 1 107 ? -2.885 -3.794 10.028 1.00 92.75 107 GLU A N 1
ATOM 830 C CA . GLU A 1 107 ? -1.815 -4.795 9.939 1.00 92.75 107 GLU A CA 1
ATOM 831 C C . GLU A 1 107 ? -0.721 -4.367 8.949 1.00 92.75 107 GLU A C 1
ATOM 833 O O . GLU A 1 107 ? 0.474 -4.476 9.233 1.00 92.75 107 GLU A O 1
ATOM 838 N N . TYR A 1 108 ? -1.122 -3.817 7.798 1.00 93.25 108 TYR A N 1
ATOM 839 C CA . TYR A 1 108 ? -0.196 -3.278 6.805 1.00 93.25 108 TYR A CA 1
ATOM 840 C C . TYR A 1 108 ? 0.689 -2.165 7.392 1.00 93.25 108 TYR A C 1
ATOM 842 O O . TYR A 1 108 ? 1.911 -2.195 7.234 1.00 93.25 108 TYR A O 1
ATOM 850 N N . LEU A 1 109 ? 0.100 -1.198 8.104 1.00 89.94 109 LEU A N 1
ATOM 851 C CA . LEU A 1 109 ? 0.840 -0.078 8.697 1.00 89.94 109 LEU A CA 1
ATOM 852 C C . LEU A 1 109 ? 1.730 -0.517 9.866 1.00 89.94 109 LEU A C 1
ATOM 854 O O . LEU A 1 109 ? 2.850 -0.018 9.999 1.00 89.94 109 LEU A O 1
ATOM 858 N N . ALA A 1 110 ? 1.262 -1.459 10.689 1.00 88.31 110 ALA A N 1
ATOM 859 C CA . ALA A 1 110 ? 2.027 -2.021 11.799 1.00 88.31 110 ALA A CA 1
ATOM 860 C C . ALA A 1 110 ? 3.306 -2.711 11.298 1.00 88.31 110 ALA A C 1
ATOM 862 O O . ALA A 1 110 ? 4.395 -2.451 11.808 1.00 88.31 110 ALA A O 1
ATOM 863 N N . ARG A 1 111 ? 3.213 -3.502 10.219 1.00 87.56 111 ARG A N 1
ATOM 864 C CA . ARG A 1 111 ? 4.378 -4.157 9.593 1.00 87.56 111 ARG A CA 1
ATOM 865 C C . ARG A 1 111 ? 5.355 -3.188 8.932 1.00 87.56 111 ARG A C 1
ATOM 867 O O . ARG A 1 111 ? 6.532 -3.513 8.793 1.00 87.56 111 ARG A O 1
ATOM 874 N N . LEU A 1 112 ? 4.896 -2.000 8.542 1.00 87.44 112 LEU A N 1
ATOM 875 C CA . LEU A 1 112 ? 5.773 -0.918 8.088 1.00 87.44 112 LEU A CA 1
ATOM 876 C C . LEU A 1 112 ? 6.418 -0.138 9.242 1.00 87.44 112 LEU A C 1
ATOM 878 O O . LEU A 1 112 ? 7.214 0.764 8.981 1.00 87.44 112 LEU A O 1
ATOM 882 N N . GLY A 1 113 ? 6.081 -0.449 10.498 1.00 82.06 113 GLY A N 1
ATOM 883 C CA . GLY A 1 113 ? 6.512 0.321 11.666 1.00 82.06 113 GLY A CA 1
ATOM 884 C C . GLY A 1 113 ? 5.914 1.730 11.701 1.00 82.06 113 GLY A C 1
ATOM 885 O O . GLY A 1 113 ? 6.491 2.631 12.300 1.00 82.06 113 GLY A O 1
ATOM 886 N N . GLN A 1 114 ? 4.789 1.946 11.012 1.00 73.12 114 GLN A N 1
ATOM 887 C CA . GLN A 1 114 ? 4.140 3.252 10.854 1.00 73.12 114 GLN A CA 1
ATOM 888 C C . GLN A 1 114 ? 2.926 3.427 11.780 1.00 73.12 114 GLN A C 1
ATOM 890 O O . GLN A 1 114 ? 2.284 4.475 11.748 1.00 73.12 114 GLN A O 1
ATOM 895 N N . TYR A 1 115 ? 2.614 2.426 12.611 1.00 57.50 115 TYR A N 1
ATOM 896 C CA . TYR A 1 115 ? 1.493 2.457 13.548 1.00 57.50 115 TYR A CA 1
ATOM 897 C C . TYR A 1 115 ? 1.876 1.817 14.890 1.00 57.50 115 TYR A C 1
ATOM 899 O O . TYR A 1 115 ? 2.024 0.601 14.964 1.00 57.50 115 TYR A O 1
ATOM 907 N N . GLY A 1 116 ? 1.993 2.634 15.946 1.00 52.59 116 GLY A N 1
ATOM 908 C CA . GLY A 1 116 ? 2.278 2.178 17.318 1.00 52.59 116 GLY A CA 1
ATOM 909 C C . GLY A 1 116 ? 3.653 1.5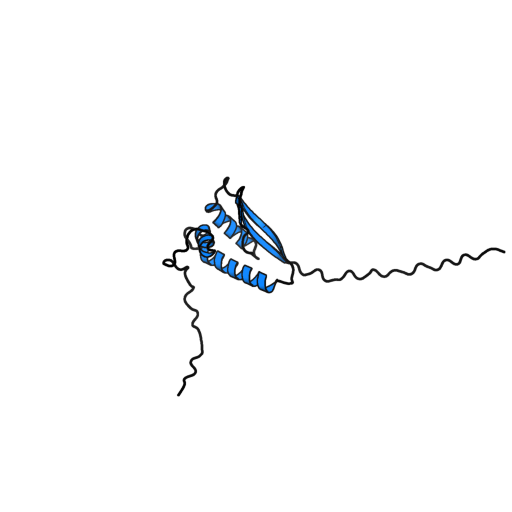21 17.513 1.00 52.59 116 GLY A C 1
ATOM 910 O O . GLY A 1 116 ? 4.405 1.321 16.562 1.00 52.59 116 GLY A O 1
ATOM 911 N N . GLU A 1 117 ? 4.008 1.211 18.765 1.00 43.28 117 GLU A N 1
ATOM 912 C CA . GLU A 1 117 ? 5.190 0.390 19.054 1.00 43.28 117 GLU A CA 1
ATOM 913 C C . GLU A 1 117 ? 4.984 -1.021 18.487 1.00 43.28 117 GLU A C 1
ATOM 915 O O . GLU A 1 117 ? 3.985 -1.679 18.775 1.00 43.28 117 GLU A O 1
ATOM 920 N N . TYR A 1 118 ? 5.940 -1.484 17.681 1.00 47.91 118 TYR A N 1
ATOM 921 C CA . TYR A 1 118 ? 6.025 -2.879 17.265 1.00 47.91 118 TYR A CA 1
ATOM 922 C C . TYR A 1 118 ? 6.187 -3.762 18.513 1.00 47.91 118 TYR A C 1
ATOM 924 O O . TYR A 1 118 ? 7.207 -3.660 19.195 1.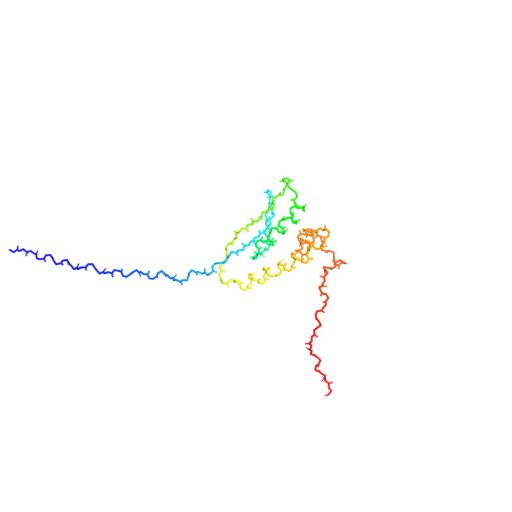00 47.91 118 TYR A O 1
ATOM 932 N N . ASP A 1 119 ? 5.199 -4.610 18.825 1.00 53.97 119 ASP A N 1
ATOM 933 C CA . ASP A 1 119 ? 5.289 -5.582 19.923 1.00 53.97 119 ASP A CA 1
ATOM 934 C C . ASP A 1 119 ? 5.993 -6.861 19.430 1.00 53.97 119 ASP A C 1
ATOM 936 O O . ASP A 1 119 ? 5.388 -7.658 18.708 1.00 53.97 119 ASP A O 1
ATOM 940 N N . PRO A 1 120 ? 7.253 -7.121 19.829 1.00 54.09 120 PRO A N 1
ATOM 941 C CA . PRO A 1 120 ? 7.999 -8.298 19.390 1.00 54.09 120 PRO A CA 1
ATOM 942 C C . PRO A 1 120 ? 7.403 -9.627 19.886 1.00 54.09 120 PRO A C 1
ATOM 944 O O . PRO A 1 120 ? 7.857 -10.684 19.453 1.00 54.09 120 PRO A O 1
ATOM 947 N N . ARG A 1 121 ? 6.401 -9.603 20.779 1.00 55.34 121 ARG A N 1
ATOM 948 C CA . ARG A 1 121 ? 5.658 -10.800 21.217 1.00 55.34 121 ARG A CA 1
ATOM 949 C C . ARG A 1 121 ? 4.609 -11.261 20.205 1.00 55.34 121 ARG A C 1
ATOM 951 O O . ARG A 1 121 ? 4.138 -12.388 20.312 1.00 55.34 121 ARG A O 1
ATOM 958 N N . HIS A 1 122 ? 4.281 -10.422 19.223 1.00 51.50 122 HIS A N 1
ATOM 959 C CA . HIS A 1 122 ? 3.369 -10.731 18.125 1.00 51.50 122 HIS A CA 1
ATOM 960 C C . HIS A 1 122 ? 4.116 -10.603 16.789 1.00 51.50 122 HIS A C 1
ATOM 962 O O . HIS A 1 122 ? 3.851 -9.679 16.017 1.00 51.50 122 HIS A O 1
ATOM 968 N N . PRO A 1 123 ? 5.101 -11.483 16.516 1.00 51.53 123 PRO A N 1
ATOM 969 C CA . PRO A 1 123 ? 5.823 -11.441 15.256 1.00 51.53 123 PRO A CA 1
ATOM 970 C C . PRO A 1 123 ? 4.837 -11.611 14.100 1.00 51.53 123 PRO A C 1
ATOM 972 O O . PRO A 1 123 ? 3.941 -12.457 14.149 1.00 51.53 123 PRO A O 1
ATOM 975 N N . ALA A 1 124 ? 5.017 -10.806 13.051 1.00 47.88 124 ALA A N 1
ATOM 976 C CA . ALA A 1 124 ? 4.277 -10.987 11.813 1.00 47.88 124 ALA A CA 1
ATOM 977 C C . ALA A 1 124 ? 4.425 -12.452 11.358 1.00 47.88 124 ALA A C 1
ATOM 979 O O . ALA A 1 124 ? 5.552 -12.961 11.385 1.00 47.88 124 ALA A O 1
ATOM 980 N N . PRO A 1 125 ? 3.334 -13.133 10.959 1.00 51.25 125 PRO A N 1
ATOM 981 C CA . PRO A 1 125 ? 3.386 -14.520 10.524 1.00 51.25 125 PRO A CA 1
ATOM 982 C C . PRO A 1 125 ? 4.442 -14.663 9.429 1.00 51.25 125 PRO A C 1
ATOM 984 O O . PRO A 1 125 ? 4.314 -14.109 8.334 1.00 51.25 125 PRO A O 1
ATOM 987 N N . GLN A 1 126 ? 5.524 -15.365 9.758 1.00 53.00 126 GLN A N 1
ATOM 988 C CA . GLN A 1 126 ? 6.496 -15.800 8.774 1.00 53.00 126 GLN A CA 1
ATOM 989 C C . GLN A 1 126 ? 5.847 -16.956 8.020 1.00 53.00 126 GLN A C 1
ATOM 991 O O . GLN A 1 126 ? 5.313 -17.869 8.646 1.00 53.00 126 GLN A O 1
ATOM 996 N N . ASN A 1 127 ? 5.850 -16.904 6.686 1.00 47.81 127 ASN A N 1
ATOM 997 C CA . ASN A 1 127 ? 5.517 -18.085 5.896 1.00 47.81 127 ASN A CA 1
ATOM 998 C C . ASN A 1 127 ? 6.433 -19.214 6.376 1.00 47.81 127 ASN A C 1
ATOM 1000 O O . ASN A 1 127 ? 7.655 -19.062 6.296 1.00 47.81 127 ASN A O 1
ATOM 1004 N N . GLU A 1 128 ? 5.846 -20.287 6.909 1.00 50.91 128 GLU A N 1
ATOM 1005 C CA . GLU A 1 128 ? 6.596 -21.458 7.351 1.00 50.91 128 GLU A CA 1
ATOM 1006 C C . GLU A 1 128 ? 7.531 -21.915 6.228 1.00 50.91 128 GLU A C 1
ATOM 1008 O O . GLU A 1 128 ? 7.186 -21.916 5.043 1.00 50.91 128 GLU A O 1
ATOM 1013 N N . GLU A 1 129 ? 8.763 -22.190 6.637 1.00 49.34 129 GLU A N 1
ATOM 1014 C CA . GLU A 1 129 ? 9.951 -22.317 5.812 1.00 49.34 129 GLU A CA 1
ATOM 1015 C C . GLU A 1 129 ? 9.740 -23.188 4.568 1.00 49.34 129 GLU A C 1
ATOM 1017 O O . GLU A 1 129 ? 9.358 -24.357 4.637 1.00 49.34 129 GLU A O 1
ATOM 1022 N N . VAL A 1 130 ? 10.109 -22.648 3.405 1.00 52.81 130 VAL A N 1
ATOM 1023 C CA . VAL A 1 130 ? 10.519 -23.494 2.282 1.00 52.81 130 VAL A CA 1
ATOM 1024 C C . VAL A 1 130 ? 11.815 -24.178 2.736 1.00 52.81 130 VAL A C 1
ATOM 1026 O O . VAL A 1 130 ? 12.768 -23.460 3.050 1.00 52.81 130 VAL A O 1
ATOM 1029 N N . PRO A 1 131 ? 11.890 -25.519 2.814 1.00 41.47 131 PRO A N 1
ATOM 1030 C CA . PRO A 1 131 ? 13.040 -26.194 3.399 1.00 41.47 131 PRO A CA 1
ATOM 1031 C C . PRO A 1 131 ? 14.323 -25.812 2.657 1.00 41.47 131 PRO A C 1
ATOM 1033 O O . PRO A 1 131 ? 14.461 -26.018 1.447 1.00 41.47 131 PRO A O 1
ATOM 1036 N N . PHE A 1 132 ? 15.261 -25.236 3.407 1.00 44.03 132 PHE A N 1
ATOM 1037 C CA . PHE A 1 132 ? 16.576 -24.827 2.936 1.00 44.03 132 PHE A CA 1
ATOM 1038 C C . PHE A 1 132 ? 17.364 -26.077 2.520 1.00 44.03 132 PHE A C 1
ATOM 1040 O O . PHE A 1 132 ? 17.904 -26.811 3.348 1.00 44.03 132 PHE A O 1
ATOM 1047 N N . ARG A 1 133 ? 17.400 -26.373 1.216 1.00 42.72 133 ARG A N 1
ATOM 1048 C CA . ARG A 1 133 ? 18.156 -27.509 0.685 1.00 42.72 133 ARG A CA 1
ATOM 1049 C C . ARG A 1 133 ? 19.615 -27.111 0.473 1.00 42.72 133 ARG A C 1
ATOM 1051 O O . ARG A 1 133 ? 19.957 -26.537 -0.554 1.00 42.72 133 ARG A O 1
ATOM 1058 N N . GLY A 1 134 ? 20.461 -27.533 1.409 1.00 39.38 134 GLY A N 1
ATOM 1059 C CA . GLY A 1 134 ? 21.851 -27.892 1.130 1.00 39.38 134 GLY A CA 1
ATOM 1060 C C . GLY A 1 134 ? 22.911 -26.944 1.679 1.00 39.38 134 GLY A C 1
ATOM 1061 O O . GLY A 1 134 ? 23.106 -25.859 1.148 1.00 39.38 134 GLY A O 1
ATOM 1062 N N . ALA A 1 135 ? 23.642 -27.423 2.688 1.00 39.28 135 ALA A N 1
ATOM 1063 C CA . ALA A 1 135 ? 25.110 -27.439 2.733 1.00 39.28 135 ALA A CA 1
ATOM 1064 C C . ALA A 1 135 ? 25.585 -28.097 4.047 1.00 39.28 135 ALA A C 1
ATOM 1066 O O . ALA A 1 135 ? 26.211 -27.453 4.881 1.00 39.28 135 ALA A O 1
ATOM 1067 N N . HIS A 1 136 ? 25.290 -29.388 4.238 1.00 37.94 136 HIS A N 1
ATOM 1068 C CA . HIS A 1 136 ? 26.123 -30.225 5.104 1.00 37.94 136 HIS A CA 1
ATOM 1069 C C . HIS A 1 136 ? 27.169 -30.882 4.204 1.00 37.94 136 HIS A C 1
ATOM 1071 O O . HIS A 1 136 ? 26.890 -31.856 3.511 1.00 37.94 136 HIS A O 1
ATOM 1077 N N . GLY A 1 137 ? 28.342 -30.255 4.131 1.00 35.69 137 GLY A N 1
ATOM 1078 C CA . GLY A 1 137 ? 29.572 -30.952 3.786 1.00 35.69 137 GLY A CA 1
ATOM 1079 C C . GLY A 1 137 ? 30.108 -31.530 5.083 1.00 35.69 137 GLY A C 1
ATOM 1080 O O . GLY A 1 137 ? 30.585 -30.779 5.931 1.00 35.69 137 GLY A O 1
ATOM 1081 N N . ASP A 1 138 ? 29.929 -32.834 5.257 1.00 41.53 138 ASP A N 1
ATOM 1082 C CA . ASP A 1 138 ? 30.460 -33.588 6.382 1.00 41.53 138 ASP A CA 1
ATOM 1083 C C . ASP A 1 138 ? 31.990 -33.518 6.376 1.00 41.53 138 ASP A C 1
ATOM 1085 O O . ASP A 1 138 ? 32.645 -33.897 5.405 1.00 41.53 138 ASP A O 1
ATOM 1089 N N . SER A 1 139 ? 32.552 -33.024 7.476 1.00 40.78 139 SER A N 1
ATOM 1090 C CA . SER A 1 139 ? 33.958 -33.218 7.809 1.00 40.78 139 SER A CA 1
ATOM 1091 C C . SER A 1 139 ? 34.096 -34.569 8.510 1.00 40.78 139 SER A C 1
ATOM 1093 O O . SER A 1 139 ? 33.730 -34.685 9.682 1.00 40.78 139 SER A O 1
ATOM 1095 N N . GLN A 1 140 ? 34.647 -35.562 7.815 1.00 38.16 140 GLN A N 1
ATOM 1096 C CA . GLN A 1 140 ? 35.422 -36.654 8.412 1.00 38.16 140 GLN A CA 1
ATOM 1097 C C . GLN A 1 140 ? 36.667 -36.907 7.571 1.00 38.16 140 GLN A C 1
ATOM 1099 O O . GLN A 1 140 ? 36.538 -36.936 6.327 1.00 38.16 140 GLN A O 1
#

pLDDT: mean 75.26, std 19.81, range [35.69, 97.81]

Foldseek 3Di:
DDDDPDDDPDDDDDPDPPPPCPFPKAKWKWKWKDAPVDIDTGFTARDVVLSVLLQVLQCVVAPPDRMDIDIDMDIDGDPCVVVNVVRNVVLSVLLVLLPPPPRSNQSSCLVVVNDDDNDPVDDRDDDPDPDDDDDDPDDD

Secondary structure (DSSP, 8-state):
-------PPPP--PPP---------EEEEEEEEE-SS-EEPPPPBS-HHHHHHHHHHHHHHS-TTT-EEEEEEEEE-GGGHHHHHHHHHHHHHHHHHHTTSSSHHHHHHHHTT-SS---TTS---PPPPPP---------

Sequence (140 aa):
MQPKNTTAPPVAQEPSEIPNKIPSAFIYYTVDVRTPVIRQTGLPILVKALAVELYLALSVEFPAPKFEVIIQACAADAEDRKSFERRASRNKDLIISCRSADRPGYEYLARLGQYGEYDPRHPAPQNEEVPFRGAHGDSQ